Protein AF-A0A7V9GEB3-F1 (afdb_monomer_lite)

pLDDT: mean 78.1, std 15.06, range [37.22, 95.31]

Radius of gyration: 21.68 Å; chains: 1; bounding box: 42×34×55 Å

Secondary structure (DSSP, 8-state):
-EEEEEE-GGG-SHHHHHHHHHHHTTT-EEEEEEPPPPPPP--TTS-HHHHHHHHHHTT--HHHHHHHHHHHHTSHHHHHHHHHHTT--

Foldseek 3Di:
DEDEAADEPVRPDPVVVVVVVVCVVVVYHYHYHHHDDDPPPPPLPDDLVNVLVVVVVVPDDPVVSVVVSVVVCPDPVNVVSVVVVVVPD

Structure (mmCIF, N/CA/C/O backbone):
data_AF-A0A7V9GEB3-F1
#
_entry.id   AF-A0A7V9GEB3-F1
#
loop_
_atom_site.group_PDB
_atom_site.id
_atom_site.type_symbol
_atom_site.label_atom_id
_atom_site.label_alt_id
_atom_site.label_comp_id
_atom_site.label_asym_id
_atom_site.label_entity_id
_atom_site.label_seq_id
_atom_site.pdbx_PDB_ins_code
_atom_site.Cartn_x
_atom_site.Cartn_y
_atom_site.Cartn_z
_atom_site.occupancy
_atom_site.B_iso_or_equiv
_atom_site.auth_seq_id
_atom_site.auth_comp_id
_atom_site.auth_asym_id
_atom_site.auth_atom_id
_atom_site.pdbx_PDB_model_num
ATOM 1 N N . MET A 1 1 ? -18.005 -10.896 21.612 1.00 82.56 1 MET A N 1
ATOM 2 C CA . MET A 1 1 ? -17.977 -10.897 20.127 1.00 82.56 1 MET A CA 1
ATOM 3 C C . MET A 1 1 ? -16.606 -10.394 19.707 1.00 82.56 1 MET A C 1
ATOM 5 O O . MET A 1 1 ? -16.064 -9.576 20.436 1.00 82.56 1 MET A O 1
ATOM 9 N N . GLN A 1 2 ? -16.033 -10.889 18.609 1.00 91.00 2 GLN A N 1
ATOM 10 C CA . GLN A 1 2 ? -14.677 -10.523 18.182 1.00 91.00 2 GLN A CA 1
ATOM 11 C C . GLN A 1 2 ? -14.713 -9.884 16.790 1.00 91.00 2 GLN A C 1
ATOM 13 O O . GLN A 1 2 ? -15.424 -10.369 15.910 1.00 91.00 2 GLN A O 1
ATOM 18 N N . ALA A 1 3 ? -13.946 -8.813 16.601 1.00 90.25 3 ALA A N 1
ATOM 19 C CA . ALA A 1 3 ? -13.707 -8.168 15.317 1.00 90.25 3 ALA A CA 1
ATOM 20 C C . ALA A 1 3 ? -12.222 -8.273 14.955 1.00 90.25 3 ALA A C 1
ATOM 22 O O . ALA A 1 3 ? -11.350 -7.977 15.772 1.00 90.25 3 ALA A O 1
ATOM 23 N N . ILE A 1 4 ? -11.936 -8.685 13.719 1.00 91.75 4 ILE A N 1
ATOM 24 C CA . ILE A 1 4 ? -10.574 -8.766 13.188 1.00 91.75 4 ILE A CA 1
ATOM 25 C C . ILE A 1 4 ? -10.405 -7.651 12.160 1.00 91.75 4 ILE A C 1
ATOM 27 O O . ILE A 1 4 ? -11.123 -7.620 11.162 1.00 91.75 4 ILE A O 1
ATOM 31 N N . LEU A 1 5 ? -9.450 -6.757 12.404 1.00 89.88 5 LEU A N 1
ATOM 32 C CA . LEU A 1 5 ? -9.092 -5.666 11.503 1.00 89.88 5 LEU A CA 1
ATOM 33 C C . LEU A 1 5 ? -7.755 -6.002 10.839 1.00 89.88 5 LEU A C 1
ATOM 35 O O . LEU A 1 5 ? -6.737 -6.078 11.524 1.00 89.88 5 LEU A O 1
ATOM 39 N N . ASN A 1 6 ? -7.756 -6.216 9.523 1.00 89.12 6 ASN A N 1
ATOM 40 C CA . ASN A 1 6 ? -6.526 -6.322 8.737 1.00 89.12 6 ASN A CA 1
ATOM 41 C C . ASN A 1 6 ? -6.209 -4.934 8.180 1.00 89.12 6 ASN A C 1
ATOM 43 O O . ASN A 1 6 ? -7.048 -4.372 7.483 1.00 89.12 6 ASN A O 1
ATOM 47 N N . ILE A 1 7 ? -5.053 -4.375 8.533 1.00 87.19 7 ILE A N 1
ATOM 48 C CA . ILE A 1 7 ? -4.749 -2.956 8.307 1.00 87.19 7 ILE A CA 1
ATOM 49 C C . ILE A 1 7 ? -3.435 -2.823 7.535 1.00 87.19 7 ILE A C 1
ATOM 51 O O . ILE A 1 7 ? -2.429 -3.430 7.929 1.00 87.19 7 ILE A O 1
ATOM 55 N N . ASN A 1 8 ? -3.422 -2.018 6.468 1.00 83.25 8 ASN A N 1
ATOM 56 C CA . ASN A 1 8 ? -2.187 -1.545 5.845 1.00 83.25 8 ASN A CA 1
ATOM 57 C C . ASN A 1 8 ? -1.679 -0.290 6.564 1.00 83.25 8 ASN A C 1
ATOM 59 O O . ASN A 1 8 ? -2.473 0.484 7.089 1.00 83.25 8 ASN A O 1
ATOM 63 N N . PRO A 1 9 ? -0.365 -0.008 6.554 1.00 77.62 9 PRO A N 1
ATOM 64 C CA . PRO A 1 9 ? 0.165 1.216 7.160 1.00 77.62 9 PRO A CA 1
ATOM 65 C C . PRO A 1 9 ? -0.484 2.508 6.635 1.00 77.62 9 PRO A C 1
ATOM 67 O O . PRO A 1 9 ? -0.596 3.473 7.383 1.00 77.62 9 PRO A O 1
ATOM 70 N N . ASN A 1 10 ? -0.937 2.506 5.377 1.00 81.25 10 ASN A N 1
ATOM 71 C CA . ASN A 1 10 ? -1.613 3.643 4.747 1.00 81.25 10 ASN A CA 1
ATOM 72 C C . ASN A 1 10 ? -3.059 3.842 5.231 1.00 81.25 10 ASN A C 1
ATOM 74 O O . ASN A 1 10 ? -3.606 4.919 5.034 1.00 81.25 10 ASN A O 1
ATOM 78 N N . ASP A 1 11 ? -3.655 2.839 5.880 1.00 79.50 11 ASP A N 1
ATOM 79 C CA . ASP A 1 11 ? -5.028 2.885 6.400 1.00 79.50 11 ASP A CA 1
ATOM 80 C C . ASP A 1 11 ? -5.082 3.473 7.828 1.00 79.50 11 ASP A C 1
ATOM 82 O O . ASP A 1 11 ? -6.129 3.475 8.476 1.00 79.50 11 ASP A O 1
ATOM 86 N N . ILE A 1 12 ? -3.942 3.923 8.371 1.00 85.31 12 ILE A N 1
ATOM 87 C CA . ILE A 1 12 ? -3.860 4.517 9.709 1.00 85.31 12 ILE A CA 1
ATOM 88 C C . ILE A 1 12 ? -4.275 5.990 9.623 1.00 85.31 12 ILE A C 1
ATOM 90 O O . ILE A 1 12 ? -3.440 6.879 9.461 1.00 85.31 12 ILE A O 1
ATOM 94 N N . ASP A 1 13 ? -5.577 6.232 9.753 1.00 90.56 13 ASP A N 1
ATOM 95 C CA . ASP A 1 13 ? -6.185 7.562 9.709 1.00 90.56 13 ASP A CA 1
ATOM 96 C C . ASP A 1 13 ? -7.276 7.773 10.785 1.00 90.56 13 ASP A C 1
ATOM 98 O O . ASP A 1 13 ? -7.558 6.911 11.628 1.00 90.56 13 ASP A O 1
ATOM 102 N N . ASP A 1 14 ? -7.902 8.955 10.767 1.00 92.69 14 ASP A N 1
ATOM 103 C CA . ASP A 1 14 ? -9.003 9.306 11.674 1.00 92.69 14 ASP A CA 1
ATOM 104 C C . ASP A 1 14 ? -10.246 8.417 11.476 1.00 92.69 14 ASP A C 1
ATOM 106 O O . ASP A 1 14 ? -11.031 8.217 12.411 1.00 92.69 14 ASP A O 1
ATOM 110 N N . GLY A 1 15 ? -10.435 7.858 10.278 1.00 92.00 15 GLY A N 1
ATOM 111 C CA . GLY A 1 15 ? -11.521 6.936 9.960 1.00 92.00 15 GLY A CA 1
ATOM 112 C C . GLY A 1 15 ? -11.372 5.617 10.712 1.00 92.00 15 GLY A C 1
ATOM 113 O O . GLY A 1 15 ? -12.300 5.191 11.406 1.00 92.00 15 GLY A O 1
ATOM 114 N N . LEU A 1 16 ? -10.181 5.018 10.663 1.00 92.00 16 LEU A N 1
ATOM 115 C CA . LEU A 1 16 ? -9.854 3.817 11.430 1.00 92.00 16 LEU A CA 1
ATOM 116 C C . LEU A 1 16 ? -10.049 4.037 12.937 1.00 92.00 16 LEU A C 1
ATOM 118 O O . LEU A 1 16 ? -10.615 3.186 13.631 1.00 92.00 16 LEU A O 1
ATOM 122 N N . LEU A 1 17 ? -9.626 5.196 13.449 1.00 93.12 17 LEU A N 1
ATOM 123 C CA . LEU A 1 17 ? -9.785 5.535 14.862 1.00 93.12 17 LEU A CA 1
ATOM 124 C C . LEU A 1 17 ? -11.264 5.566 15.284 1.00 93.12 17 LEU A C 1
ATOM 126 O O . LEU A 1 17 ? -11.607 5.110 16.379 1.00 93.12 17 LEU A O 1
ATOM 130 N N . ASN A 1 18 ? -12.148 6.077 14.426 1.00 95.31 18 ASN A N 1
ATOM 131 C CA . ASN A 1 18 ? -13.587 6.100 14.693 1.00 95.31 18 ASN A CA 1
ATOM 132 C C . ASN A 1 18 ? -14.195 4.696 14.713 1.00 95.31 18 ASN A C 1
ATOM 134 O O . ASN A 1 18 ? -14.985 4.393 15.607 1.00 95.31 18 ASN A O 1
ATOM 138 N N . ILE A 1 19 ? -13.769 3.818 13.802 1.00 92.94 19 ILE A N 1
ATOM 139 C CA . ILE A 1 19 ? -14.211 2.417 13.772 1.00 92.94 19 ILE A CA 1
ATOM 140 C C . ILE A 1 19 ? -13.821 1.704 15.072 1.00 92.94 19 ILE A C 1
ATOM 142 O O . ILE A 1 19 ? -14.652 1.041 15.691 1.00 92.94 19 ILE A O 1
ATOM 146 N N . ILE A 1 20 ? -12.579 1.878 15.535 1.00 93.31 20 ILE A N 1
ATOM 147 C CA . ILE A 1 20 ? -12.111 1.283 16.796 1.00 93.31 20 ILE A CA 1
ATOM 148 C C . ILE A 1 20 ? -12.952 1.781 17.978 1.00 93.31 20 ILE A C 1
ATOM 150 O O . ILE A 1 20 ? -13.389 0.977 18.800 1.00 93.31 20 ILE A O 1
ATOM 154 N N . LYS A 1 21 ? -13.232 3.090 18.053 1.00 94.25 21 LYS A N 1
ATOM 155 C CA . LYS A 1 21 ? -14.081 3.668 19.110 1.00 94.25 21 LYS A CA 1
ATOM 156 C C . LYS A 1 21 ? -15.496 3.084 19.103 1.00 94.25 21 LYS A C 1
ATOM 158 O O . LYS A 1 21 ? -16.040 2.806 20.170 1.00 94.25 21 LYS A O 1
ATOM 163 N N . GLU A 1 22 ? -16.085 2.884 17.926 1.00 94.94 22 GLU A N 1
ATOM 164 C CA . GLU A 1 22 ? -17.419 2.291 17.800 1.00 94.94 22 GLU A CA 1
ATOM 165 C C . GLU A 1 22 ? -17.440 0.805 18.192 1.00 94.94 22 GLU A C 1
ATOM 167 O O . GLU A 1 22 ? -18.402 0.329 18.788 1.00 94.94 22 GLU A O 1
ATOM 172 N N . LEU A 1 23 ? -16.377 0.057 17.897 1.00 93.88 23 LEU A N 1
ATOM 173 C CA . LEU A 1 23 ? -16.270 -1.344 18.306 1.00 93.88 23 LEU A CA 1
ATOM 174 C C . LEU A 1 23 ? -16.087 -1.479 19.822 1.00 93.88 23 LEU A C 1
ATOM 176 O O . LEU A 1 23 ? -16.735 -2.319 20.447 1.00 93.88 23 LEU A O 1
ATOM 180 N N . LEU A 1 24 ? -15.274 -0.608 20.427 1.00 92.12 24 LEU A N 1
ATOM 181 C CA . LEU A 1 24 ? -15.089 -0.568 21.879 1.00 92.12 24 LEU A CA 1
ATOM 182 C C . LEU A 1 24 ? -16.388 -0.225 22.618 1.00 92.12 24 LEU A C 1
ATOM 184 O O . LEU A 1 24 ? -16.658 -0.802 23.668 1.00 92.12 24 LEU A O 1
ATOM 188 N N . SER A 1 25 ? -17.226 0.663 22.070 1.00 94.62 25 SER A N 1
ATOM 189 C CA . SER A 1 25 ? -18.515 1.008 22.693 1.00 94.62 25 SER A CA 1
ATOM 190 C C . SER A 1 25 ? -19.525 -0.146 22.693 1.00 94.62 25 SER A C 1
ATOM 192 O O . SER A 1 25 ? -20.499 -0.107 23.444 1.00 94.62 25 SER A O 1
ATOM 194 N N . LYS A 1 26 ? -19.280 -1.186 21.888 1.00 94.25 26 LYS A N 1
ATOM 195 C CA . LYS A 1 26 ? -20.106 -2.396 21.775 1.00 94.25 26 LYS A CA 1
ATOM 196 C C . LYS A 1 26 ? -19.531 -3.597 22.540 1.00 94.25 26 LYS A C 1
ATOM 198 O O . LYS A 1 26 ? -20.024 -4.705 22.345 1.00 94.25 26 LYS A O 1
ATOM 203 N N . ASP A 1 27 ? -18.511 -3.390 23.378 1.00 90.25 27 ASP A N 1
ATOM 204 C CA . ASP A 1 27 ? -17.830 -4.447 24.146 1.00 90.25 27 ASP A CA 1
ATOM 205 C C . ASP A 1 27 ? -17.313 -5.595 23.248 1.00 90.25 27 ASP A C 1
ATOM 207 O O . ASP A 1 27 ? -17.452 -6.791 23.522 1.00 90.25 27 ASP A O 1
ATOM 211 N N . VAL A 1 28 ? -16.769 -5.213 22.088 1.00 95.12 28 VAL A N 1
ATOM 212 C CA . VAL A 1 28 ? -16.195 -6.135 21.105 1.00 95.12 28 VAL A CA 1
ATOM 213 C C . VAL A 1 28 ? -14.695 -6.252 21.340 1.00 95.12 28 VAL A C 1
ATOM 215 O O . VAL A 1 28 ? -13.986 -5.254 21.444 1.00 95.12 28 VAL A O 1
ATOM 218 N N . GLU A 1 29 ? -14.191 -7.482 21.361 1.00 91.25 29 GLU A N 1
ATOM 219 C CA . GLU A 1 29 ? -12.755 -7.744 21.354 1.00 91.25 29 GLU A CA 1
ATOM 220 C C . GLU A 1 29 ? -12.185 -7.408 19.970 1.00 91.25 29 GLU A C 1
ATOM 222 O O . GLU A 1 29 ? -12.636 -7.953 18.959 1.00 91.25 29 GLU A O 1
ATOM 227 N N . ILE A 1 30 ? -11.197 -6.515 19.915 1.00 94.19 30 ILE A N 1
ATOM 228 C CA . ILE A 1 30 ? -10.602 -6.039 18.663 1.00 94.19 30 ILE A CA 1
ATOM 229 C C . ILE A 1 30 ? -9.223 -6.671 18.491 1.00 94.19 30 ILE A C 1
ATOM 231 O O . ILE A 1 30 ? -8.316 -6.432 19.286 1.00 94.19 30 ILE A O 1
ATOM 235 N N . VAL A 1 31 ? -9.047 -7.432 17.414 1.00 92.62 31 VAL A N 1
ATOM 236 C CA . VAL A 1 31 ? -7.758 -8.007 17.019 1.00 92.62 31 VAL A CA 1
ATOM 237 C C . VAL A 1 31 ? -7.258 -7.285 15.776 1.00 92.62 31 VAL A C 1
ATOM 239 O O . VAL A 1 31 ? -7.822 -7.435 14.693 1.00 92.62 31 VAL A O 1
ATOM 242 N N . ILE A 1 32 ? -6.183 -6.514 15.927 1.00 90.31 32 ILE A N 1
ATOM 243 C CA . ILE A 1 32 ? -5.540 -5.803 14.819 1.00 90.31 32 IL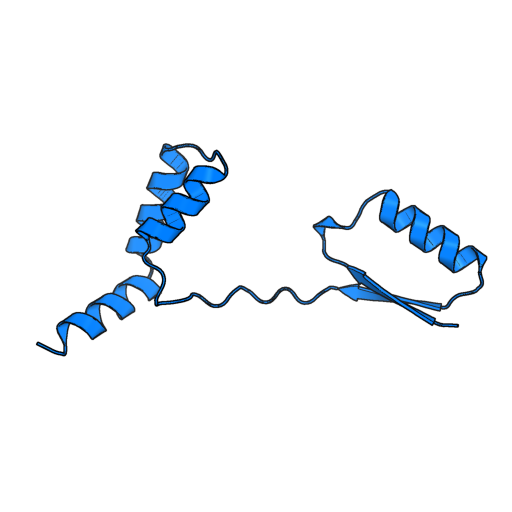E A CA 1
ATOM 244 C C . ILE A 1 32 ? -4.418 -6.668 14.251 1.00 90.31 32 ILE A C 1
ATOM 246 O O . ILE A 1 32 ? -3.488 -7.049 14.963 1.00 90.31 32 ILE A O 1
ATOM 250 N N . LYS A 1 33 ? -4.494 -6.964 12.956 1.00 90.19 33 LYS A N 1
ATOM 251 C CA . LYS A 1 33 ? -3.470 -7.683 12.203 1.00 90.19 33 LYS A CA 1
ATOM 252 C C . LYS A 1 33 ? -2.906 -6.759 11.136 1.00 90.19 33 LYS A C 1
ATOM 254 O O . LYS A 1 33 ? -3.648 -6.119 10.397 1.00 90.19 33 LYS A O 1
ATOM 259 N N . LYS A 1 34 ? -1.580 -6.711 11.031 1.00 82.88 34 LYS A N 1
ATOM 260 C CA . LYS A 1 34 ? -0.933 -6.099 9.871 1.00 82.88 34 LYS A CA 1
ATOM 261 C C . LYS A 1 34 ? -1.280 -6.946 8.652 1.00 82.88 34 LYS A C 1
ATOM 263 O O . LYS A 1 34 ? -1.039 -8.153 8.676 1.00 82.88 34 LYS A O 1
ATOM 268 N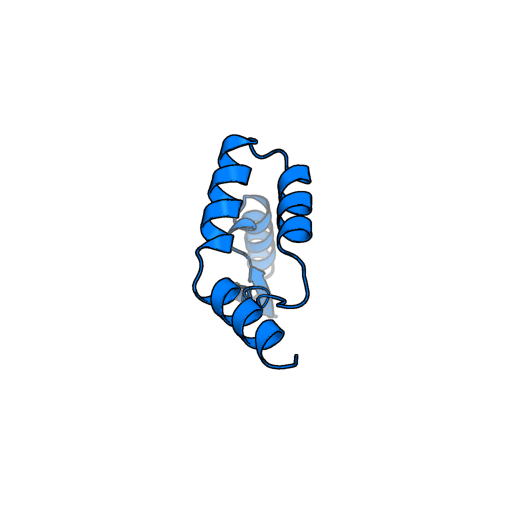 N . GLN A 1 35 ? -1.840 -6.330 7.617 1.00 77.38 35 GLN A N 1
ATOM 269 C CA . GLN A 1 35 ? -2.029 -7.026 6.355 1.00 77.38 35 GLN A CA 1
ATOM 270 C C . GLN A 1 35 ? -0.647 -7.372 5.788 1.00 77.38 35 GLN A C 1
ATOM 272 O O . GLN A 1 35 ? 0.245 -6.520 5.705 1.00 77.38 35 GLN A O 1
ATOM 277 N N . SER A 1 36 ? -0.439 -8.652 5.485 1.00 64.50 36 SER A N 1
ATOM 278 C CA . SER A 1 36 ? 0.743 -9.108 4.765 1.00 64.50 36 SER A CA 1
ATOM 279 C C . SER A 1 36 ? 0.739 -8.399 3.417 1.00 64.50 36 SER A C 1
ATOM 281 O O . SER A 1 36 ? -0.209 -8.561 2.653 1.00 64.50 36 SER A O 1
ATOM 283 N N . PHE A 1 37 ? 1.765 -7.602 3.134 1.00 56.03 37 PHE A N 1
ATOM 284 C CA . PHE A 1 37 ? 2.038 -7.232 1.757 1.00 56.03 37 PHE A CA 1
ATOM 285 C C . PHE A 1 37 ? 2.925 -8.339 1.196 1.00 56.03 37 PHE A C 1
ATOM 287 O O . PHE A 1 37 ? 3.985 -8.642 1.749 1.00 56.03 37 PHE A O 1
ATOM 294 N N . GLU A 1 38 ? 2.451 -8.992 0.149 1.00 53.94 38 GLU A N 1
ATOM 295 C CA . GLU A 1 38 ? 3.328 -9.750 -0.725 1.00 53.94 38 GLU A CA 1
ATOM 296 C C . GLU A 1 38 ? 3.973 -8.708 -1.640 1.00 53.94 38 GLU A C 1
ATOM 298 O O . GLU A 1 38 ? 3.287 -7.847 -2.192 1.00 53.94 38 GLU A O 1
ATOM 303 N N . LEU A 1 39 ? 5.306 -8.705 -1.725 1.00 52.53 39 LEU A N 1
ATOM 304 C CA . LEU A 1 39 ? 5.949 -8.055 -2.861 1.00 52.53 39 LEU A CA 1
ATOM 305 C C . LEU A 1 39 ? 5.396 -8.788 -4.078 1.00 52.53 39 LEU A C 1
ATOM 307 O O . LEU A 1 39 ? 5.604 -9.998 -4.159 1.00 52.53 39 LEU A O 1
ATOM 311 N N . GLU A 1 40 ? 4.659 -8.093 -4.949 1.00 57.34 40 GLU A N 1
ATOM 312 C CA . GLU A 1 40 ? 4.293 -8.652 -6.249 1.00 57.34 40 GLU A CA 1
ATOM 313 C C . GLU A 1 40 ? 5.571 -9.245 -6.837 1.00 57.34 40 GLU A C 1
ATOM 315 O O . GLU A 1 40 ? 6.590 -8.554 -6.966 1.00 57.34 40 GLU A O 1
ATOM 320 N N . GLU A 1 41 ? 5.561 -10.565 -7.031 1.00 55.00 41 GLU A N 1
ATOM 321 C CA . GLU A 1 41 ? 6.713 -11.263 -7.567 1.00 55.00 41 GLU A CA 1
ATOM 322 C C . GLU A 1 41 ? 7.091 -10.575 -8.873 1.00 55.00 41 GLU A C 1
ATOM 324 O O . GLU A 1 41 ? 6.235 -10.267 -9.701 1.00 55.00 41 GLU A O 1
ATOM 329 N N . PHE A 1 42 ? 8.383 -10.294 -9.028 1.00 56.84 42 PHE A N 1
ATOM 330 C CA . PHE A 1 42 ? 8.947 -9.844 -10.288 1.00 56.84 42 PHE A CA 1
ATOM 331 C C . PHE A 1 42 ? 8.459 -10.776 -11.407 1.00 56.84 42 PHE A C 1
ATOM 333 O O . PHE A 1 42 ? 8.931 -11.910 -11.520 1.00 56.84 42 PHE A O 1
ATOM 340 N N . ASP A 1 43 ? 7.504 -10.315 -12.214 1.00 63.69 43 ASP A N 1
ATOM 341 C CA . ASP A 1 43 ? 7.050 -11.063 -13.378 1.00 63.69 43 ASP A CA 1
ATOM 342 C C . ASP A 1 43 ? 8.079 -10.868 -14.489 1.00 63.69 43 ASP A C 1
ATOM 344 O O . ASP A 1 43 ? 8.109 -9.854 -15.190 1.00 63.69 43 ASP A O 1
ATOM 348 N N . ALA A 1 44 ? 8.950 -11.866 -14.635 1.00 62.94 44 ALA A N 1
ATOM 349 C CA . ALA A 1 44 ? 10.000 -11.887 -15.645 1.00 62.94 44 ALA A CA 1
ATOM 350 C C . ALA A 1 44 ? 9.463 -11.828 -17.089 1.00 62.94 44 ALA A C 1
ATOM 352 O O . ALA A 1 44 ? 10.249 -11.623 -18.017 1.00 62.94 44 ALA A O 1
ATOM 353 N N . ASN A 1 45 ? 8.155 -12.024 -17.295 1.00 70.62 45 ASN A N 1
ATOM 354 C CA . ASN A 1 45 ? 7.526 -11.961 -18.610 1.00 70.62 45 ASN A CA 1
ATOM 355 C C . ASN A 1 45 ? 7.081 -10.545 -18.991 1.00 70.62 45 ASN A C 1
ATOM 357 O O . ASN A 1 45 ? 6.795 -10.306 -20.166 1.00 70.62 45 ASN A O 1
ATOM 361 N N . ILE A 1 46 ? 7.040 -9.607 -18.040 1.00 75.00 46 ILE A N 1
ATOM 362 C CA . ILE A 1 46 ? 6.697 -8.216 -18.327 1.00 75.00 46 ILE A CA 1
ATOM 363 C C . ILE A 1 46 ? 7.954 -7.496 -18.817 1.00 75.00 46 ILE A C 1
ATOM 365 O O . ILE A 1 46 ? 9.001 -7.489 -18.167 1.00 75.00 46 ILE A O 1
ATOM 369 N N . ALA A 1 47 ? 7.857 -6.873 -19.991 1.00 81.31 47 ALA A N 1
ATOM 370 C CA . ALA A 1 47 ? 8.960 -6.098 -20.540 1.00 81.31 47 ALA A CA 1
ATOM 371 C C . ALA A 1 47 ? 9.224 -4.852 -19.680 1.00 81.31 47 ALA A C 1
ATOM 373 O O . ALA A 1 47 ? 8.294 -4.151 -19.282 1.00 81.31 47 ALA A O 1
ATOM 374 N N . LEU A 1 48 ? 10.497 -4.512 -19.459 1.00 80.62 48 LEU A N 1
ATOM 375 C CA . LEU A 1 48 ? 10.871 -3.316 -18.696 1.00 80.62 48 LEU A CA 1
ATOM 376 C C . LEU A 1 48 ? 10.229 -2.040 -19.267 1.00 80.62 48 LEU A C 1
ATOM 378 O O . LEU A 1 48 ? 9.783 -1.179 -18.515 1.00 80.62 48 LEU A O 1
ATOM 382 N N . ASP A 1 49 ? 10.112 -1.933 -20.590 1.00 82.81 49 ASP A N 1
ATOM 383 C CA . ASP A 1 49 ? 9.458 -0.791 -21.238 1.00 82.81 49 ASP A CA 1
ATOM 384 C C . ASP A 1 49 ? 7.962 -0.682 -20.897 1.00 82.81 49 ASP A C 1
ATOM 386 O O . ASP A 1 49 ? 7.419 0.420 -20.822 1.00 82.81 49 ASP A O 1
ATOM 390 N N . GLU A 1 50 ? 7.287 -1.808 -20.664 1.00 82.19 50 GLU A N 1
ATOM 391 C CA . GLU A 1 50 ? 5.898 -1.830 -20.211 1.00 82.19 50 GLU A CA 1
ATOM 392 C C . GLU A 1 50 ? 5.781 -1.367 -18.758 1.00 82.19 50 GLU A C 1
ATOM 394 O O . GLU A 1 50 ? 4.946 -0.512 -18.466 1.00 82.19 50 GLU A O 1
ATOM 399 N N . VAL A 1 51 ? 6.687 -1.814 -17.887 1.00 81.75 51 VAL A N 1
ATOM 400 C CA . VAL A 1 51 ? 6.789 -1.327 -16.503 1.00 81.75 51 VAL A CA 1
ATOM 401 C C . VAL A 1 51 ? 7.013 0.189 -16.478 1.00 81.75 51 VAL A C 1
ATOM 403 O O . VAL A 1 51 ? 6.258 0.923 -15.839 1.00 81.75 51 VAL A O 1
ATOM 406 N N . MET A 1 52 ? 7.996 0.690 -17.232 1.00 86.00 52 MET A N 1
ATOM 407 C CA . MET A 1 52 ? 8.313 2.122 -17.285 1.00 86.00 52 MET A CA 1
ATOM 408 C C . MET A 1 52 ? 7.158 2.964 -17.840 1.00 86.00 52 MET A C 1
ATOM 410 O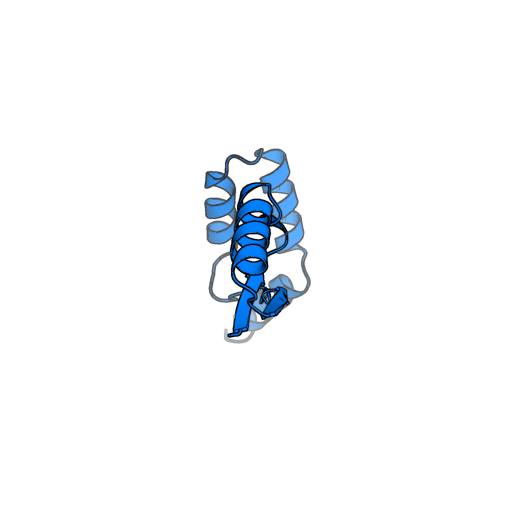 O . MET A 1 52 ? 6.935 4.086 -17.385 1.00 86.00 52 MET A O 1
ATOM 414 N N . ARG A 1 53 ? 6.389 2.422 -18.791 1.00 84.62 53 ARG A N 1
ATOM 415 C CA . ARG A 1 53 ? 5.190 3.072 -19.328 1.00 84.62 53 ARG A CA 1
ATOM 416 C C . ARG A 1 53 ? 4.089 3.204 -18.278 1.00 84.62 53 ARG A C 1
ATOM 418 O O . ARG A 1 53 ? 3.447 4.250 -18.231 1.00 84.62 53 ARG A O 1
ATOM 425 N N . GLU A 1 54 ? 3.863 2.186 -17.449 1.00 82.88 54 GLU A N 1
ATOM 426 C CA . GLU A 1 54 ? 2.892 2.280 -16.352 1.00 82.88 54 GLU A CA 1
ATOM 427 C C . GLU A 1 54 ? 3.337 3.303 -15.301 1.00 82.88 54 GLU A C 1
ATOM 429 O O . GLU A 1 54 ? 2.538 4.156 -14.917 1.00 82.88 54 GLU A O 1
ATOM 434 N N . PHE A 1 55 ? 4.621 3.322 -14.927 1.00 82.12 55 PHE A N 1
ATOM 435 C CA . PHE A 1 55 ? 5.163 4.366 -14.048 1.00 82.12 55 PHE A CA 1
ATOM 436 C C . PHE A 1 55 ? 5.003 5.773 -14.646 1.00 82.12 55 PHE A C 1
ATOM 438 O O . PHE A 1 55 ? 4.638 6.708 -13.933 1.00 82.12 55 PHE A O 1
ATOM 445 N N . GLY A 1 56 ? 5.174 5.932 -15.961 1.00 81.19 56 GLY A N 1
ATOM 446 C CA . GLY A 1 56 ? 4.947 7.204 -16.654 1.00 81.19 56 GLY A CA 1
ATOM 447 C C . GLY A 1 56 ? 3.516 7.744 -16.532 1.00 81.19 56 GLY A C 1
ATOM 448 O O . GLY A 1 56 ? 3.315 8.957 -16.503 1.00 81.19 56 GLY A O 1
ATOM 449 N N . LYS A 1 57 ? 2.508 6.876 -16.376 1.00 82.81 57 LYS A N 1
ATOM 450 C CA . LYS A 1 57 ? 1.105 7.298 -16.189 1.00 82.81 57 LYS A CA 1
ATOM 451 C C . LYS A 1 57 ? 0.829 7.895 -14.808 1.00 82.81 57 LYS A C 1
ATOM 453 O O . LYS A 1 57 ? -0.176 8.582 -14.641 1.00 82.81 57 LYS A O 1
ATOM 458 N N . VAL A 1 58 ? 1.702 7.644 -13.832 1.00 80.00 58 VAL A N 1
ATOM 459 C CA . VAL A 1 58 ? 1.558 8.105 -12.439 1.00 80.00 58 VAL A CA 1
ATOM 460 C C . VAL A 1 58 ? 2.075 9.545 -12.259 1.00 80.00 58 VAL A C 1
ATOM 462 O O . VAL A 1 58 ? 1.910 10.137 -11.196 1.00 80.00 58 VAL A O 1
ATOM 465 N N . GLY A 1 59 ? 2.636 10.157 -13.311 1.00 77.44 59 GLY A N 1
ATOM 466 C CA . GLY A 1 59 ? 3.049 11.565 -13.302 1.00 77.44 59 GLY A CA 1
ATOM 467 C C . GLY A 1 59 ? 4.398 11.828 -12.627 1.00 77.44 59 GLY A C 1
ATOM 468 O O . GLY A 1 59 ? 4.644 12.943 -12.169 1.00 77.44 59 GLY A O 1
ATOM 469 N N . TYR A 1 60 ? 5.270 10.819 -12.548 1.00 82.81 60 TYR A N 1
ATOM 470 C CA . TYR A 1 60 ? 6.667 11.014 -12.153 1.00 82.81 60 TYR A CA 1
ATOM 471 C C . TYR A 1 60 ? 7.434 11.844 -13.195 1.00 82.81 60 TYR A C 1
ATOM 473 O O . TYR A 1 60 ? 7.051 11.893 -14.363 1.00 82.81 60 TYR A O 1
ATOM 481 N N . SER A 1 61 ? 8.524 12.496 -12.779 1.00 84.62 61 SER A N 1
ATOM 482 C CA . SER A 1 61 ? 9.361 13.275 -13.696 1.00 84.62 61 SER A CA 1
ATOM 483 C C . SER A 1 61 ? 10.131 12.375 -14.664 1.00 84.62 61 SER A C 1
ATOM 485 O O . SER A 1 61 ? 10.557 11.276 -14.304 1.00 84.62 61 SER A O 1
ATOM 487 N N . ASP A 1 62 ? 10.378 12.877 -15.875 1.00 86.69 62 ASP A N 1
ATOM 488 C CA . ASP A 1 62 ? 11.149 12.156 -16.896 1.00 86.69 62 ASP A CA 1
ATOM 489 C C . ASP A 1 62 ? 12.561 11.787 -16.407 1.00 86.69 62 ASP A C 1
ATOM 491 O O . ASP A 1 62 ? 13.065 10.708 -16.710 1.00 86.69 62 ASP A O 1
ATOM 495 N N . GLU A 1 63 ? 13.178 12.654 -15.600 1.00 86.31 63 GLU A N 1
ATOM 496 C CA . GLU A 1 63 ? 14.488 12.419 -14.980 1.00 86.31 63 GLU A CA 1
ATOM 497 C C . GLU A 1 63 ? 14.449 11.227 -14.012 1.00 86.31 63 GLU A C 1
ATOM 499 O O . GLU A 1 63 ? 15.280 10.326 -14.101 1.00 86.31 63 GLU A O 1
ATOM 504 N N . PHE A 1 64 ? 13.422 11.153 -13.159 1.00 84.38 64 PHE A N 1
ATOM 505 C CA . PHE A 1 64 ? 13.238 10.030 -12.239 1.00 84.38 64 PHE A CA 1
ATOM 506 C C . PHE A 1 64 ? 12.969 8.720 -12.985 1.00 84.38 64 PHE A C 1
ATOM 508 O O . PHE A 1 64 ? 13.521 7.681 -12.629 1.00 84.38 64 PHE A O 1
ATOM 515 N N . LEU A 1 65 ? 12.144 8.755 -14.037 1.00 86.62 65 LEU A N 1
ATOM 516 C CA . LEU A 1 65 ? 11.862 7.577 -14.858 1.00 86.62 65 LEU A CA 1
ATOM 517 C C . LEU A 1 65 ? 13.121 7.092 -15.592 1.00 86.62 65 LEU A C 1
ATOM 519 O O . LEU A 1 65 ? 13.356 5.888 -15.676 1.00 86.62 65 LEU A O 1
ATOM 523 N N . SER A 1 66 ? 13.954 8.008 -16.087 1.00 87.94 66 SER A N 1
ATOM 524 C CA . SER A 1 66 ? 15.229 7.670 -16.725 1.00 87.94 66 SER A CA 1
ATOM 525 C C . SER A 1 66 ? 16.190 6.981 -15.751 1.00 87.94 66 SER A C 1
ATOM 527 O O . SER A 1 66 ? 16.724 5.914 -16.062 1.00 87.94 66 SER A O 1
ATOM 529 N N . ASP A 1 67 ? 16.369 7.548 -14.558 1.00 86.94 67 ASP A N 1
ATOM 530 C CA . ASP A 1 67 ? 17.233 6.972 -13.522 1.00 86.94 67 ASP A CA 1
ATOM 531 C C . ASP A 1 67 ? 16.726 5.604 -13.055 1.00 86.94 67 ASP A C 1
ATOM 533 O O . ASP A 1 67 ? 17.501 4.657 -12.887 1.00 86.94 67 ASP A O 1
ATOM 537 N N . LEU A 1 68 ? 15.408 5.470 -12.903 1.00 87.06 68 LEU A N 1
ATOM 538 C CA . LEU A 1 68 ? 14.767 4.220 -12.523 1.00 87.06 68 LEU A CA 1
ATOM 539 C C . LEU A 1 68 ? 14.983 3.132 -13.586 1.00 87.06 68 LEU A C 1
ATOM 541 O O . LEU A 1 68 ? 15.348 2.005 -13.243 1.00 87.06 68 LEU A O 1
ATOM 545 N N . LYS A 1 69 ? 14.830 3.471 -14.874 1.00 87.44 69 LYS A N 1
ATOM 546 C CA . LYS A 1 69 ? 15.091 2.548 -15.986 1.00 87.44 69 LYS A CA 1
ATOM 547 C C . LYS A 1 69 ? 16.543 2.066 -15.980 1.00 87.44 69 LYS A C 1
ATOM 549 O O . LYS A 1 69 ? 16.780 0.860 -16.032 1.00 87.44 69 LYS A O 1
ATOM 554 N N . ALA A 1 70 ? 17.500 2.981 -15.833 1.00 84.88 70 ALA A N 1
ATOM 555 C CA . ALA A 1 70 ? 18.921 2.641 -15.763 1.00 84.88 70 ALA A CA 1
ATOM 556 C C . ALA A 1 70 ? 19.245 1.727 -14.563 1.00 84.88 70 ALA A C 1
ATOM 558 O O . ALA A 1 70 ? 20.037 0.784 -14.674 1.00 84.88 70 ALA A O 1
ATOM 559 N N . GLY A 1 71 ? 18.598 1.957 -13.417 1.00 83.50 71 GLY A N 1
ATOM 560 C CA . GLY A 1 71 ? 18.721 1.098 -12.238 1.00 83.50 71 GLY A CA 1
ATOM 561 C C . GLY A 1 71 ? 18.196 -0.322 -12.469 1.00 83.50 71 GLY A C 1
ATOM 562 O O . GLY A 1 71 ? 18.815 -1.291 -12.027 1.00 83.50 71 GLY A O 1
ATOM 563 N N . PHE A 1 72 ? 17.091 -0.470 -13.204 1.00 82.12 72 PHE A N 1
ATOM 564 C CA . PHE A 1 72 ? 16.543 -1.784 -13.544 1.00 82.12 72 PHE A CA 1
ATOM 565 C C . PHE A 1 72 ? 17.402 -2.535 -14.564 1.00 82.12 72 PHE A C 1
ATOM 567 O O . PHE A 1 72 ? 17.676 -3.719 -14.358 1.00 82.12 72 PHE A O 1
ATOM 574 N N . GLU A 1 73 ? 17.879 -1.860 -15.611 1.00 79.75 73 GLU A N 1
ATOM 575 C CA . GLU A 1 73 ? 18.748 -2.454 -16.640 1.00 79.75 73 GLU A CA 1
ATOM 576 C C . GLU A 1 73 ? 20.076 -2.958 -16.062 1.00 79.75 73 GLU A C 1
ATOM 578 O O . GLU A 1 73 ? 20.585 -3.999 -16.474 1.00 79.75 73 GLU A O 1
ATOM 583 N N . THR A 1 74 ? 20.622 -2.250 -15.071 1.00 78.12 74 THR A N 1
ATOM 584 C CA . THR A 1 74 ? 21.872 -2.633 -14.394 1.00 78.12 74 THR A CA 1
ATOM 585 C C . THR A 1 74 ? 21.661 -3.613 -13.235 1.00 78.12 74 THR A C 1
ATOM 587 O O . THR A 1 74 ? 22.628 -4.084 -12.624 1.00 78.12 74 THR A O 1
ATOM 590 N N . SER A 1 75 ? 20.410 -3.968 -12.925 1.00 74.12 75 SER A N 1
ATOM 591 C CA . SER A 1 7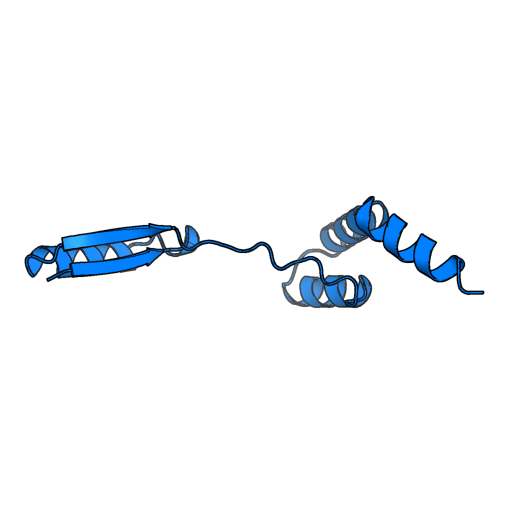5 ? 20.096 -4.910 -11.855 1.00 74.12 75 SER A CA 1
ATOM 592 C C . SER A 1 75 ? 20.504 -6.343 -12.229 1.00 74.12 75 SER A C 1
ATOM 594 O O . SER A 1 75 ? 20.286 -6.826 -13.343 1.00 74.12 75 SER A O 1
ATOM 596 N N . LYS A 1 76 ? 21.059 -7.079 -11.257 1.00 61.03 76 LYS A N 1
ATOM 597 C CA . LYS A 1 76 ? 21.495 -8.481 -11.435 1.00 61.03 76 LYS A CA 1
ATOM 598 C C . LYS A 1 76 ? 20.368 -9.429 -11.872 1.00 61.03 76 LYS A C 1
ATOM 600 O O . LYS A 1 76 ? 20.648 -10.513 -12.374 1.00 61.03 76 LYS A O 1
ATOM 605 N N . ILE A 1 77 ? 19.113 -9.043 -11.645 1.00 62.94 77 ILE A N 1
ATOM 606 C CA . ILE A 1 77 ? 17.922 -9.832 -11.974 1.00 62.94 77 ILE A CA 1
ATOM 607 C C . ILE A 1 77 ? 17.614 -9.725 -13.474 1.00 62.94 77 ILE A C 1
ATOM 609 O O . ILE A 1 77 ? 17.372 -10.746 -14.114 1.00 62.94 77 ILE A O 1
ATOM 613 N N . TYR A 1 78 ? 17.714 -8.524 -14.054 1.00 57.53 78 TYR A N 1
ATOM 614 C CA . TYR A 1 78 ? 17.500 -8.312 -15.488 1.00 57.53 78 TYR A CA 1
ATOM 615 C C . TYR A 1 78 ? 18.634 -8.910 -16.336 1.00 57.53 78 TYR A C 1
ATOM 617 O O . TYR A 1 78 ? 18.372 -9.597 -17.324 1.00 57.53 78 TYR A O 1
ATOM 625 N N . ALA A 1 79 ? 19.890 -8.754 -15.898 1.00 57.66 79 ALA A N 1
ATOM 626 C CA . ALA A 1 79 ? 21.057 -9.327 -16.580 1.00 57.66 79 ALA A CA 1
ATOM 627 C C . ALA A 1 79 ? 20.958 -10.858 -16.756 1.00 57.66 79 ALA A C 1
ATOM 629 O O . ALA A 1 79 ? 21.254 -11.384 -17.825 1.00 57.66 79 ALA A O 1
ATOM 630 N N . ARG A 1 80 ? 20.448 -11.569 -15.741 1.00 52.41 80 ARG A N 1
ATOM 631 C CA . ARG A 1 80 ? 20.275 -13.031 -15.770 1.00 52.41 80 ARG A CA 1
ATOM 632 C C . ARG A 1 80 ? 19.148 -13.500 -16.706 1.00 52.41 80 ARG A C 1
ATOM 634 O O . ARG A 1 80 ? 19.183 -14.633 -17.174 1.00 52.41 80 ARG A O 1
ATOM 641 N N . SER A 1 81 ? 18.151 -12.651 -16.972 1.00 56.09 81 SER A N 1
ATOM 642 C CA . SER A 1 81 ? 17.047 -12.949 -17.902 1.00 56.09 81 SER A CA 1
ATOM 643 C C . SER A 1 81 ? 17.497 -12.887 -19.367 1.00 56.09 81 SER A C 1
ATOM 645 O O . SER A 1 81 ? 17.083 -13.715 -20.177 1.00 56.09 81 SER A O 1
ATOM 647 N N . ASN A 1 82 ? 18.405 -11.962 -19.703 1.00 54.22 82 ASN A N 1
ATOM 648 C CA . ASN A 1 82 ? 18.953 -11.855 -21.059 1.00 54.22 82 ASN A CA 1
ATOM 649 C C . ASN A 1 82 ? 19.985 -12.947 -21.382 1.00 54.22 82 ASN A C 1
ATOM 651 O O . ASN A 1 82 ? 19.951 -13.482 -22.484 1.00 54.22 82 ASN A O 1
ATOM 655 N N . GLU A 1 83 ? 20.829 -13.360 -20.429 1.00 51.22 83 GLU A N 1
ATOM 656 C CA . GLU A 1 83 ? 21.797 -14.457 -20.649 1.00 51.22 83 GLU A CA 1
ATOM 657 C C . GLU A 1 83 ? 21.123 -15.797 -21.010 1.00 51.22 83 GLU A C 1
ATOM 659 O O . GLU A 1 83 ? 21.653 -16.579 -21.801 1.00 51.22 83 GLU A O 1
ATOM 664 N N . ASN A 1 84 ? 19.923 -16.055 -20.480 1.00 49.47 84 ASN A N 1
ATOM 665 C CA . ASN A 1 84 ? 19.161 -17.263 -20.806 1.00 49.47 84 ASN A CA 1
ATOM 666 C C . ASN A 1 84 ? 18.529 -17.228 -22.208 1.00 49.47 84 ASN A C 1
ATOM 668 O O . ASN A 1 84 ? 18.237 -18.291 -22.747 1.00 49.4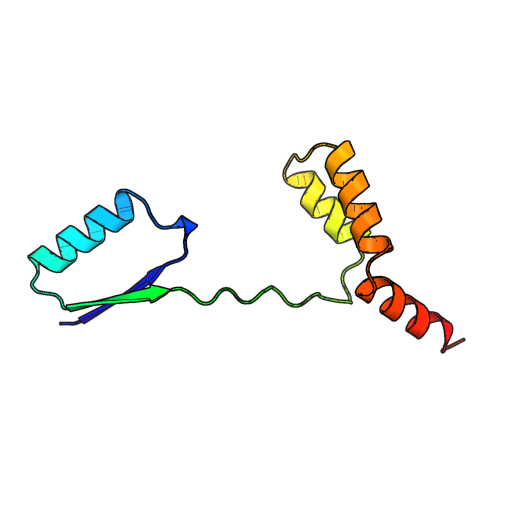7 84 ASN A O 1
ATOM 672 N N . LYS A 1 85 ? 18.323 -16.050 -22.814 1.00 49.84 85 LYS A N 1
ATOM 673 C CA . LYS A 1 85 ? 17.790 -15.939 -24.186 1.00 49.84 85 LYS A CA 1
ATOM 674 C C . LYS A 1 85 ? 18.859 -16.174 -25.254 1.00 49.84 85 LYS A C 1
ATOM 676 O O . LYS A 1 85 ? 18.535 -16.678 -26.323 1.00 49.84 85 LYS A O 1
ATOM 681 N N . ASP A 1 86 ? 20.120 -15.879 -24.948 1.00 46.91 86 ASP A N 1
ATOM 682 C CA . ASP A 1 86 ? 21.241 -16.054 -25.883 1.00 46.91 86 ASP A CA 1
ATOM 683 C C . ASP A 1 86 ? 21.792 -17.495 -25.922 1.00 46.91 86 ASP A C 1
ATOM 685 O O . ASP A 1 86 ? 22.666 -17.807 -26.728 1.00 46.91 86 ASP A O 1
ATOM 689 N N . SER A 1 87 ? 21.280 -18.393 -25.072 1.00 49.59 87 SER A N 1
ATOM 690 C CA . SER A 1 87 ? 21.727 -19.794 -24.974 1.00 49.59 87 SER A CA 1
ATOM 691 C C . SER A 1 87 ? 20.855 -20.797 -25.756 1.00 49.59 87 SER A C 1
ATOM 693 O O . SER A 1 87 ? 21.150 -21.991 -25.737 1.00 49.59 87 SER A O 1
ATOM 695 N N . GLU A 1 88 ? 19.804 -20.338 -26.446 1.00 48.81 88 GLU A N 1
ATOM 696 C CA . GLU A 1 88 ? 18.915 -21.164 -27.293 1.00 48.81 88 GLU A CA 1
ATOM 697 C C . GLU A 1 88 ? 19.012 -20.820 -28.801 1.00 48.81 88 GLU A C 1
ATOM 699 O O . GLU A 1 88 ? 18.053 -21.015 -29.550 1.00 48.81 88 GLU A O 1
ATOM 704 N N . GLY A 1 89 ?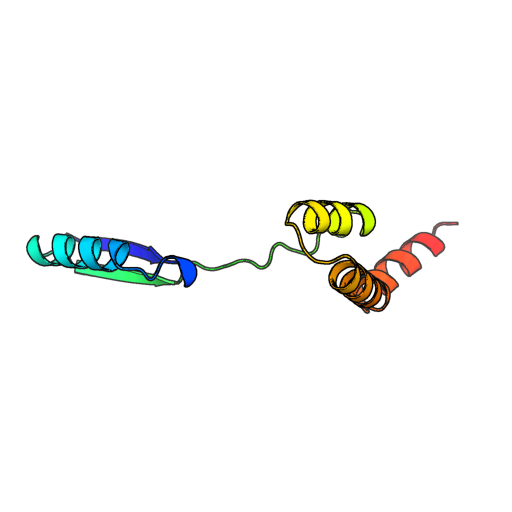 20.163 -20.304 -29.255 1.00 37.22 89 GLY A N 1
ATOM 705 C CA . GLY A 1 89 ? 20.469 -20.024 -30.670 1.00 37.22 89 GLY A CA 1
ATOM 706 C C . GLY A 1 89 ? 21.290 -21.109 -31.358 1.00 37.22 89 GLY A C 1
ATOM 707 O O . GLY A 1 89 ? 22.338 -21.494 -30.794 1.00 37.22 89 GLY A O 1
#

Sequence (89 aa):
MQAILNINPNDIDDGLLNIIKELLSKDVEIVIKKQSFELEEFDANIALDEVMREFGKVGYSDEFLSDLKAGFETSKIYARSNENKDSEG